Protein AF-A0A9D0YZQ0-F1 (afdb_monomer_lite)

pLDDT: mean 87.36, std 9.69, range [40.25, 97.81]

Organism: NCBI:txid2840693

Secondary structure (DSSP, 8-state):
-HHHHHHHHHHHHHHHTT--EEETTEEE----HHHHHHHHHHHHHHHHHHHHHHHHHHHHHHHHHHHHHHHHHHHHHHHTTPPPPPPPPSS----HHHHHHHHHHHHHHHHHHHHHHHHHHHHHHHHHTSS-HHHHTTTTS---

Foldseek 3Di:
DVVLLVVLLVLLCCLQVVVAACPPVDHRFDDDNVLSNLVSQLSVLVSLLVVLVVVLVVLLVVQQVVQVVLVVVQVVCVVVVHDRDDGGDSHRDDDPVVVVVSVVSNVVSVVSNVVSVVVSLVVLCVVLVHNPSCVSRCVPVPDD

Structure (mmCIF, N/CA/C/O backbone):
data_AF-A0A9D0YZQ0-F1
#
_entry.id   AF-A0A9D0YZQ0-F1
#
loop_
_atom_site.group_PDB
_atom_site.id
_atom_site.type_symbol
_atom_site.label_atom_id
_atom_site.label_alt_id
_atom_site.label_comp_id
_atom_site.label_asym_id
_atom_site.label_entity_id
_atom_site.label_seq_id
_atom_site.pdbx_PDB_ins_code
_atom_site.Cartn_x
_atom_site.Cartn_y
_atom_site.Cartn_z
_atom_site.occupancy
_atom_site.B_iso_or_equiv
_atom_site.auth_seq_id
_atom_site.auth_comp_id
_atom_site.auth_asym_id
_atom_site.auth_atom_id
_atom_site.pdbx_PDB_model_num
ATOM 1 N N . MET A 1 1 ? 3.959 -0.740 9.456 1.00 79.31 1 MET A N 1
ATOM 2 C CA . MET A 1 1 ? 2.906 -0.357 8.485 1.00 79.31 1 MET A CA 1
ATOM 3 C C . MET A 1 1 ? 3.076 1.063 7.953 1.00 79.31 1 MET A C 1
ATOM 5 O O . MET A 1 1 ? 3.182 1.190 6.747 1.00 79.31 1 MET A O 1
ATOM 9 N N . GLY A 1 2 ? 3.176 2.111 8.785 1.00 87.25 2 GLY A N 1
ATOM 10 C CA . GLY A 1 2 ? 3.390 3.487 8.286 1.00 87.25 2 GLY A CA 1
ATOM 11 C C . GLY A 1 2 ? 4.639 3.652 7.405 1.00 87.25 2 GLY A C 1
ATOM 12 O O . GLY A 1 2 ? 4.532 4.140 6.287 1.00 87.25 2 GLY A O 1
ATOM 13 N N . ALA A 1 3 ? 5.790 3.137 7.854 1.00 91.56 3 ALA A N 1
ATOM 14 C CA . ALA A 1 3 ? 7.029 3.145 7.069 1.00 91.56 3 ALA A CA 1
ATOM 15 C C . ALA A 1 3 ? 6.894 2.436 5.707 1.00 91.56 3 ALA A C 1
ATOM 17 O O . ALA A 1 3 ? 7.426 2.918 4.717 1.00 91.56 3 ALA A O 1
ATOM 18 N N . LEU A 1 4 ? 6.127 1.340 5.636 1.00 90.75 4 LEU A N 1
ATOM 19 C CA . LEU A 1 4 ? 5.867 0.618 4.386 1.00 90.75 4 LEU A CA 1
ATOM 20 C C . LEU A 1 4 ? 5.061 1.473 3.398 1.00 90.75 4 LEU A C 1
ATOM 22 O O . LEU A 1 4 ? 5.398 1.514 2.222 1.00 90.75 4 LEU A O 1
ATOM 26 N N . VAL A 1 5 ? 4.022 2.175 3.869 1.00 94.12 5 VAL A N 1
ATOM 27 C CA . VAL A 1 5 ? 3.227 3.073 3.010 1.00 94.12 5 VAL A CA 1
ATOM 28 C C . VAL A 1 5 ? 4.100 4.197 2.460 1.00 94.12 5 VAL A C 1
ATOM 30 O O . VAL A 1 5 ? 4.029 4.492 1.272 1.00 94.12 5 VAL A O 1
ATOM 33 N N . LEU A 1 6 ? 4.949 4.790 3.305 1.00 92.75 6 LEU A N 1
ATOM 34 C CA . LEU A 1 6 ? 5.863 5.856 2.894 1.00 92.75 6 LEU A CA 1
ATOM 35 C C . LEU A 1 6 ? 6.917 5.354 1.904 1.00 92.75 6 LEU A C 1
ATOM 37 O O . LEU A 1 6 ? 7.134 6.005 0.890 1.00 92.75 6 LEU A O 1
ATOM 41 N N . ALA A 1 7 ? 7.520 4.190 2.155 1.00 92.00 7 ALA A N 1
ATOM 42 C CA . ALA A 1 7 ? 8.525 3.606 1.271 1.00 92.00 7 ALA A CA 1
ATOM 43 C C . ALA A 1 7 ? 7.944 3.261 -0.108 1.00 92.00 7 ALA A C 1
ATOM 45 O O . ALA A 1 7 ? 8.506 3.647 -1.129 1.00 92.00 7 ALA A O 1
ATOM 46 N N . LEU A 1 8 ? 6.781 2.601 -0.149 1.00 92.25 8 LEU A N 1
ATOM 47 C CA . LEU A 1 8 ? 6.094 2.293 -1.405 1.00 92.25 8 LEU A CA 1
ATOM 48 C C . LEU A 1 8 ? 5.611 3.566 -2.118 1.00 92.25 8 LEU A C 1
ATOM 50 O O . LEU A 1 8 ? 5.611 3.624 -3.345 1.00 92.25 8 LEU A O 1
ATOM 54 N N . GLY A 1 9 ? 5.217 4.590 -1.354 1.00 92.00 9 GLY A N 1
ATOM 55 C CA . GLY A 1 9 ? 4.771 5.880 -1.877 1.00 92.00 9 GLY A CA 1
ATOM 56 C C . GLY A 1 9 ? 5.916 6.614 -2.548 1.00 92.00 9 GLY A C 1
ATOM 57 O O . GLY A 1 9 ? 5.801 7.002 -3.708 1.00 92.00 9 GLY A O 1
ATOM 58 N N . ALA A 1 10 ? 7.049 6.710 -1.854 1.00 91.44 10 ALA A N 1
ATOM 59 C CA . ALA A 1 10 ? 8.279 7.264 -2.395 1.00 91.44 10 ALA A CA 1
ATOM 60 C C . ALA A 1 10 ? 8.718 6.506 -3.655 1.00 91.44 10 ALA A C 1
ATOM 62 O O . ALA A 1 10 ? 8.956 7.137 -4.680 1.00 91.44 10 ALA A O 1
ATOM 63 N N . LEU A 1 11 ? 8.723 5.167 -3.618 1.00 90.00 11 LEU A N 1
ATOM 64 C CA . LEU A 1 11 ? 9.053 4.340 -4.779 1.00 90.00 11 LEU A CA 1
ATOM 65 C C . LEU A 1 11 ? 8.135 4.639 -5.974 1.00 90.00 11 LEU A C 1
ATOM 67 O O . LEU A 1 11 ? 8.618 4.807 -7.089 1.00 90.00 11 LEU A O 1
ATOM 71 N N . SER A 1 12 ? 6.823 4.755 -5.749 1.00 91.81 12 SER A N 1
ATOM 72 C CA . SER A 1 12 ? 5.870 5.053 -6.825 1.00 91.81 12 SER A CA 1
ATOM 73 C C . SER A 1 12 ? 6.138 6.406 -7.488 1.00 91.81 12 SER A C 1
ATOM 75 O O . SER A 1 12 ? 6.147 6.494 -8.713 1.00 91.81 12 SER A O 1
ATOM 77 N N . VAL A 1 13 ? 6.438 7.437 -6.690 1.00 91.69 13 VAL A N 1
ATOM 78 C CA . VAL A 1 13 ? 6.739 8.789 -7.181 1.00 91.69 13 VAL A CA 1
ATOM 79 C C . VAL A 1 13 ? 8.051 8.806 -7.956 1.00 91.69 13 VAL A C 1
ATOM 81 O O . VAL A 1 13 ? 8.112 9.390 -9.035 1.00 91.69 13 VAL A O 1
ATOM 84 N N . VAL A 1 14 ? 9.085 8.138 -7.442 1.00 90.06 14 VAL A N 1
ATOM 85 C CA . VAL A 1 14 ? 10.395 8.061 -8.099 1.00 90.06 14 VAL A CA 1
ATOM 86 C C . VAL A 1 14 ? 10.291 7.375 -9.462 1.00 90.06 14 VAL A C 1
ATOM 88 O O . VAL A 1 14 ? 10.798 7.901 -10.454 1.00 90.06 14 VAL A O 1
ATOM 91 N N . LEU A 1 15 ? 9.594 6.237 -9.527 1.00 88.62 15 LEU A N 1
ATOM 92 C CA . LEU A 1 15 ? 9.425 5.472 -10.762 1.00 88.62 15 LEU A CA 1
ATOM 93 C C . LEU A 1 15 ? 8.579 6.221 -11.800 1.00 88.62 15 LEU A C 1
ATOM 95 O O . LEU A 1 15 ? 8.929 6.251 -12.977 1.00 88.62 15 LEU A O 1
ATOM 99 N N . MET A 1 16 ? 7.491 6.869 -11.373 1.00 88.94 16 MET A N 1
ATOM 100 C CA . MET A 1 16 ? 6.646 7.673 -12.265 1.00 88.94 16 MET A CA 1
ATOM 101 C C . MET A 1 16 ? 7.347 8.944 -12.757 1.00 88.94 16 MET A C 1
ATOM 103 O O . MET A 1 16 ? 7.149 9.349 -13.902 1.00 88.94 16 MET A O 1
ATOM 107 N N . GLY A 1 17 ? 8.168 9.560 -11.903 1.00 84.88 17 GLY A N 1
ATOM 108 C CA . GLY A 1 17 ? 8.924 10.776 -12.201 1.00 84.88 17 GLY A CA 1
ATOM 109 C C . GLY A 1 17 ? 10.166 10.559 -13.065 1.00 84.88 17 GLY A C 1
ATOM 110 O O . GLY A 1 17 ? 10.871 11.527 -13.333 1.00 84.88 17 GLY A O 1
ATOM 111 N N . ASN A 1 18 ? 10.447 9.320 -13.488 1.00 83.62 18 ASN A N 1
ATOM 112 C CA . ASN A 1 18 ? 11.666 8.948 -14.213 1.00 83.62 18 ASN A CA 1
ATOM 113 C C . ASN A 1 18 ? 12.957 9.379 -13.490 1.00 83.62 18 ASN A C 1
ATOM 115 O O . ASN A 1 18 ? 13.966 9.690 -14.118 1.00 83.62 18 ASN A O 1
ATOM 119 N N . LEU A 1 19 ? 12.927 9.414 -12.155 1.00 76.88 19 LEU A N 1
ATOM 120 C CA . LEU A 1 19 ? 14.065 9.795 -11.317 1.00 76.88 19 LEU A CA 1
ATOM 121 C C . LEU A 1 19 ? 14.957 8.570 -11.044 1.00 76.88 19 LEU A C 1
ATOM 123 O O . LEU A 1 19 ? 15.356 8.317 -9.910 1.00 76.88 19 LEU A O 1
ATOM 127 N N . THR A 1 20 ? 15.209 7.764 -12.079 1.00 68.88 20 THR A N 1
ATOM 128 C CA . THR A 1 20 ? 16.039 6.555 -12.001 1.00 68.88 20 THR A CA 1
ATOM 129 C C . THR A 1 20 ? 17.517 6.944 -11.990 1.00 68.88 20 THR A C 1
ATOM 131 O O . THR A 1 20 ? 17.973 7.630 -12.905 1.00 68.88 20 THR A O 1
ATOM 134 N N . GLY A 1 21 ? 18.259 6.524 -10.964 1.00 66.38 21 GLY A N 1
ATOM 135 C CA . GLY A 1 21 ? 19.656 6.896 -10.732 1.00 66.38 21 GLY A CA 1
ATOM 136 C C . GLY A 1 21 ? 20.042 6.842 -9.249 1.00 66.38 21 GLY A C 1
ATOM 137 O O . GLY A 1 21 ? 19.279 6.358 -8.406 1.00 66.38 21 GLY A O 1
ATOM 138 N N . GLU A 1 22 ? 21.227 7.363 -8.920 1.00 59.66 22 GLU A N 1
ATOM 139 C CA . GLU A 1 22 ? 21.654 7.558 -7.531 1.00 59.66 22 GLU A CA 1
ATOM 140 C C . GLU A 1 22 ? 20.956 8.773 -6.919 1.00 59.66 22 GLU A C 1
ATOM 142 O O . GLU A 1 22 ? 21.431 9.908 -6.941 1.00 59.66 22 GLU A O 1
ATOM 147 N N . ILE A 1 23 ? 19.790 8.528 -6.340 1.00 59.94 23 ILE A N 1
ATOM 148 C CA . ILE A 1 23 ? 19.217 9.422 -5.343 1.00 59.94 23 ILE A CA 1
ATOM 149 C C . ILE A 1 23 ? 20.059 9.172 -4.092 1.00 59.94 23 ILE A C 1
ATOM 151 O O . ILE A 1 23 ? 20.103 8.041 -3.634 1.00 59.94 23 ILE A O 1
ATOM 155 N N . GLY A 1 24 ? 20.765 10.167 -3.551 1.00 57.62 24 GLY A N 1
ATOM 156 C CA . GLY A 1 24 ? 21.867 9.944 -2.591 1.00 57.62 24 GLY A CA 1
ATOM 157 C C . GLY A 1 24 ? 21.609 9.032 -1.370 1.00 57.62 24 GLY A C 1
ATOM 158 O O . GLY A 1 24 ? 22.564 8.599 -0.739 1.00 57.62 24 GLY A O 1
ATOM 159 N N . TRP A 1 25 ? 20.355 8.713 -1.025 1.00 59.59 25 TRP A N 1
ATOM 160 C CA . TRP A 1 25 ? 19.981 7.764 0.038 1.00 59.59 25 TRP A CA 1
ATOM 161 C C . TRP A 1 25 ? 19.392 6.425 -0.460 1.00 59.59 25 TRP A C 1
ATOM 163 O O . TRP A 1 25 ? 19.203 5.514 0.345 1.00 59.59 25 TRP A O 1
ATOM 173 N N . ALA A 1 26 ? 19.083 6.285 -1.752 1.00 61.12 26 ALA A N 1
ATOM 174 C CA . ALA A 1 26 ? 18.578 5.064 -2.375 1.00 61.12 26 ALA A CA 1
ATOM 175 C C . ALA A 1 26 ? 18.963 5.006 -3.862 1.00 61.12 26 ALA A C 1
ATOM 177 O O . ALA A 1 26 ? 18.479 5.799 -4.669 1.00 61.12 26 ALA A O 1
ATOM 178 N N . ALA A 1 27 ? 19.780 4.023 -4.239 1.00 66.94 27 ALA A N 1
ATOM 179 C CA . ALA A 1 27 ? 20.037 3.712 -5.639 1.00 66.94 27 ALA A CA 1
ATOM 180 C C . ALA A 1 27 ? 18.785 3.056 -6.239 1.00 66.94 27 ALA A C 1
ATOM 182 O O . ALA A 1 27 ? 18.479 1.900 -5.939 1.00 66.94 27 ALA A O 1
ATOM 183 N N . VAL A 1 28 ? 18.033 3.798 -7.056 1.00 72.00 28 VAL A N 1
ATOM 184 C CA . VAL A 1 28 ? 16.959 3.204 -7.858 1.00 72.00 28 VAL A CA 1
ATOM 185 C C . VAL A 1 28 ? 17.571 2.800 -9.188 1.00 72.00 28 VAL A C 1
ATOM 187 O O . VAL A 1 28 ? 17.984 3.679 -9.950 1.00 72.00 28 VAL A O 1
ATOM 190 N N . PRO A 1 29 ? 17.674 1.490 -9.462 1.00 73.94 29 PRO A N 1
ATOM 191 C CA . PRO A 1 29 ? 18.414 1.027 -10.613 1.00 73.94 29 PRO A CA 1
ATOM 192 C C . PRO A 1 29 ? 17.750 1.492 -11.910 1.00 73.94 29 PRO A C 1
ATOM 194 O O . PRO A 1 29 ? 16.522 1.584 -12.014 1.00 73.94 29 PRO A O 1
ATOM 197 N N . GLY A 1 30 ? 18.589 1.803 -12.897 1.00 78.06 30 GLY A N 1
ATOM 198 C CA . GLY A 1 30 ? 18.145 2.237 -14.213 1.00 78.06 30 GLY A CA 1
ATOM 199 C C . GLY A 1 30 ? 17.255 1.182 -14.864 1.00 78.06 30 GLY A C 1
ATOM 200 O O . GLY A 1 30 ? 17.586 -0.005 -14.892 1.00 78.06 30 GLY A O 1
ATOM 201 N N . MET A 1 31 ? 16.113 1.618 -15.386 1.00 83.19 31 MET A N 1
ATOM 202 C CA . MET A 1 31 ? 15.232 0.787 -16.197 1.00 83.19 31 MET A CA 1
ATOM 203 C C . MET A 1 31 ? 14.556 1.655 -17.269 1.00 83.19 31 MET A C 1
ATOM 205 O O . MET A 1 31 ? 14.419 2.865 -17.075 1.00 83.19 31 MET A O 1
ATOM 209 N N . PRO A 1 32 ? 14.102 1.075 -18.391 1.00 87.56 32 PRO A N 1
ATOM 210 C CA . PRO A 1 32 ? 13.376 1.815 -19.417 1.00 87.56 32 PRO A CA 1
ATOM 211 C C . PRO A 1 32 ? 12.118 2.480 -18.845 1.00 87.56 32 PRO A C 1
ATOM 213 O O . PRO A 1 32 ? 11.338 1.836 -18.140 1.00 87.56 32 PRO A O 1
ATOM 216 N N . TYR A 1 33 ? 11.868 3.740 -19.209 1.00 88.19 33 TYR A N 1
ATOM 217 C CA . TYR A 1 33 ? 10.722 4.514 -18.714 1.00 88.19 33 TYR A CA 1
ATOM 218 C C . TYR A 1 33 ? 9.351 3.807 -18.795 1.00 88.19 33 TYR A C 1
ATOM 220 O O . TYR A 1 33 ? 8.629 3.836 -17.799 1.00 88.19 33 TYR A O 1
ATOM 228 N N . PRO A 1 34 ? 8.953 3.127 -19.895 1.00 89.00 34 PRO A N 1
ATOM 229 C CA . PRO A 1 34 ? 7.652 2.447 -19.928 1.00 89.00 34 PRO A CA 1
ATOM 230 C C . PRO A 1 34 ? 7.539 1.324 -18.884 1.00 89.00 34 PRO A C 1
ATOM 232 O O . PRO A 1 34 ? 6.467 1.106 -18.320 1.00 89.00 34 PRO A O 1
ATOM 235 N N . CYS A 1 35 ? 8.650 0.650 -18.579 1.00 90.25 35 CYS A N 1
AT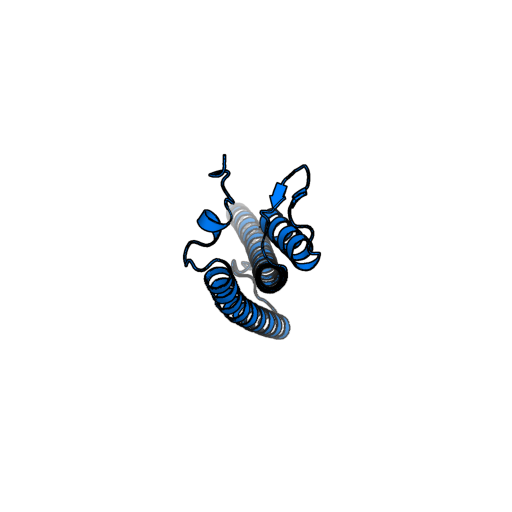OM 236 C CA . CYS A 1 35 ? 8.717 -0.364 -17.531 1.00 90.25 35 CYS A CA 1
ATOM 237 C C . CYS A 1 35 ? 8.632 0.280 -16.140 1.00 90.25 35 CYS A C 1
ATOM 239 O O . CYS A 1 35 ? 7.844 -0.164 -15.301 1.00 90.25 35 CYS A O 1
ATOM 241 N N . ALA A 1 36 ? 9.377 1.374 -15.930 1.00 89.88 36 ALA A N 1
ATOM 242 C CA . ALA A 1 36 ? 9.335 2.159 -14.698 1.00 89.88 36 ALA A CA 1
ATOM 243 C C . ALA A 1 36 ? 7.924 2.677 -14.407 1.00 89.88 36 ALA A C 1
ATOM 245 O O . ALA A 1 36 ? 7.443 2.553 -13.285 1.00 89.88 36 ALA A O 1
ATOM 246 N N . LEU A 1 37 ? 7.221 3.185 -15.419 1.00 92.25 37 LEU A N 1
ATOM 247 C CA . LEU A 1 37 ? 5.868 3.708 -15.272 1.00 92.25 37 LEU A CA 1
ATOM 248 C C . LEU A 1 37 ? 4.884 2.619 -14.822 1.00 92.25 37 LEU A C 1
ATOM 250 O O . LEU A 1 37 ? 4.138 2.829 -13.865 1.00 92.25 37 LEU A O 1
ATOM 254 N N . LEU A 1 38 ? 4.901 1.443 -15.460 1.00 93.88 38 LEU A N 1
ATOM 255 C CA . LEU A 1 38 ? 4.029 0.321 -15.087 1.00 93.88 38 LEU A CA 1
ATOM 256 C C . LEU A 1 38 ? 4.316 -0.174 -13.664 1.00 93.88 38 LEU A C 1
ATOM 258 O O . LEU A 1 38 ? 3.385 -0.395 -12.884 1.00 93.88 38 LEU A O 1
ATOM 262 N N . MET A 1 39 ? 5.596 -0.286 -13.302 1.00 91.31 39 MET A N 1
ATOM 263 C CA . MET A 1 39 ? 6.015 -0.629 -11.941 1.00 91.31 39 MET A CA 1
ATOM 264 C C . MET A 1 39 ? 5.650 0.458 -10.925 1.00 91.31 39 MET A C 1
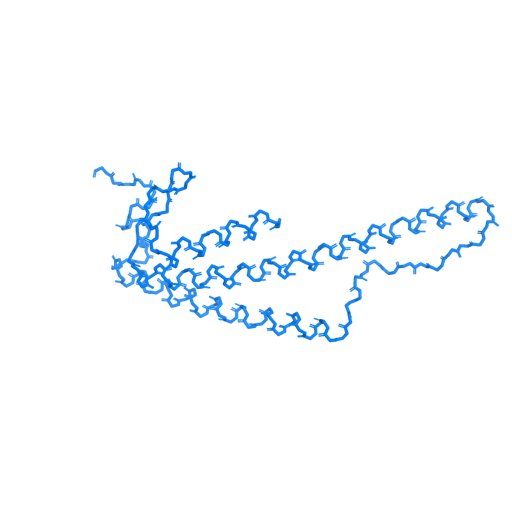ATOM 266 O O . MET A 1 39 ? 5.240 0.140 -9.811 1.00 91.31 39 MET A O 1
ATOM 270 N N . GLY A 1 40 ? 5.714 1.732 -11.310 1.00 92.81 40 GLY A N 1
ATOM 271 C CA . GLY A 1 40 ? 5.299 2.869 -10.492 1.00 92.81 40 GLY A CA 1
ATOM 272 C C . GLY A 1 40 ? 3.798 2.865 -10.211 1.00 92.81 40 GLY A C 1
ATOM 273 O O . GLY A 1 40 ? 3.387 3.054 -9.067 1.00 92.81 40 GLY A O 1
ATOM 274 N N . VAL A 1 41 ? 2.968 2.563 -11.216 1.00 94.94 41 VAL A N 1
ATOM 275 C CA . VAL A 1 41 ? 1.511 2.405 -11.043 1.00 94.94 41 VAL A CA 1
ATOM 276 C C . VAL A 1 41 ? 1.194 1.203 -10.152 1.00 94.94 41 VAL A C 1
ATOM 278 O O . VAL A 1 41 ? 0.351 1.307 -9.258 1.00 94.94 41 VAL A O 1
ATOM 281 N N . ALA A 1 42 ? 1.894 0.080 -10.334 1.00 95.62 42 ALA A N 1
ATOM 282 C CA . ALA A 1 42 ? 1.755 -1.078 -9.455 1.00 95.62 42 ALA A CA 1
ATOM 283 C C . ALA A 1 42 ? 2.141 -0.728 -8.004 1.00 95.62 42 ALA A C 1
ATOM 285 O O . ALA A 1 42 ? 1.383 -1.017 -7.076 1.00 95.62 42 ALA A O 1
ATOM 286 N N . ALA A 1 43 ? 3.263 -0.032 -7.798 1.00 93.81 43 ALA A N 1
ATOM 287 C CA . ALA A 1 43 ? 3.686 0.444 -6.484 1.00 93.81 43 ALA A CA 1
ATOM 288 C C . ALA A 1 43 ? 2.644 1.390 -5.867 1.00 93.81 43 ALA A C 1
ATOM 290 O O . ALA A 1 43 ? 2.272 1.203 -4.710 1.00 93.81 43 ALA A O 1
ATOM 291 N N . ALA A 1 44 ? 2.088 2.332 -6.636 1.00 95.25 44 ALA A N 1
ATOM 292 C CA . ALA A 1 44 ? 1.019 3.217 -6.179 1.00 95.25 44 ALA A CA 1
ATOM 293 C C . ALA A 1 44 ? -0.222 2.427 -5.730 1.00 95.25 44 ALA A C 1
ATOM 295 O O . ALA A 1 44 ? -0.748 2.663 -4.642 1.00 95.25 44 ALA A O 1
ATOM 296 N N . ALA A 1 45 ? -0.664 1.427 -6.494 1.00 96.06 45 ALA A N 1
ATOM 297 C CA . ALA A 1 45 ? -1.772 0.564 -6.088 1.00 96.06 45 ALA A CA 1
ATOM 298 C C . ALA A 1 45 ? -1.460 -0.209 -4.790 1.00 96.06 45 ALA A C 1
ATOM 300 O O . ALA A 1 45 ? -2.311 -0.313 -3.897 1.00 96.06 45 ALA A O 1
ATOM 301 N N . LEU A 1 46 ? -0.219 -0.678 -4.632 1.00 94.31 46 LEU A N 1
ATOM 302 C CA . LEU A 1 46 ? 0.247 -1.342 -3.417 1.00 94.31 46 LEU A CA 1
ATOM 303 C C . LEU A 1 46 ? 0.279 -0.390 -2.207 1.00 94.31 46 LEU A C 1
ATOM 305 O O . LEU A 1 46 ? -0.063 -0.811 -1.100 1.00 94.31 46 LEU A O 1
ATOM 309 N N . THR A 1 47 ? 0.594 0.899 -2.397 1.00 96.12 47 THR A N 1
ATOM 310 C CA . THR A 1 47 ? 0.504 1.909 -1.321 1.00 96.12 47 THR A CA 1
ATOM 311 C C . THR A 1 47 ? -0.916 2.056 -0.802 1.00 96.12 47 THR A C 1
ATOM 313 O O . THR A 1 47 ? -1.122 2.112 0.409 1.00 96.12 47 THR A O 1
ATOM 316 N N . VAL A 1 48 ? -1.905 2.065 -1.701 1.00 96.19 48 VAL A N 1
ATOM 317 C CA . VAL A 1 48 ? -3.321 2.184 -1.344 1.00 96.19 48 VAL A CA 1
ATOM 318 C C . VAL A 1 48 ? -3.755 0.963 -0.538 1.00 96.19 48 VAL A C 1
ATOM 320 O O . VAL A 1 48 ? -4.384 1.111 0.512 1.00 96.19 48 VAL A O 1
ATOM 323 N N . LEU A 1 49 ? -3.367 -0.241 -0.970 1.00 95.12 49 LEU A N 1
ATOM 324 C CA . LEU A 1 49 ? -3.623 -1.479 -0.228 1.00 95.12 49 LEU A CA 1
ATOM 325 C C . LEU A 1 49 ? -2.976 -1.455 1.163 1.00 95.12 49 LEU A C 1
ATOM 327 O O . LEU A 1 49 ? -3.644 -1.751 2.159 1.00 95.12 49 LEU A O 1
ATOM 331 N N . ALA A 1 50 ? -1.708 -1.049 1.250 1.00 95.31 50 ALA A N 1
ATOM 332 C CA . ALA A 1 50 ? -0.979 -0.946 2.509 1.00 95.31 50 ALA A CA 1
ATOM 333 C C . ALA A 1 50 ? -1.595 0.107 3.449 1.00 95.31 50 ALA A C 1
ATOM 335 O O . ALA A 1 50 ? -1.726 -0.143 4.649 1.00 95.31 50 ALA A O 1
ATOM 336 N N . ALA A 1 51 ? -2.040 1.250 2.921 1.00 94.25 51 ALA A N 1
ATOM 337 C CA . ALA A 1 51 ? -2.713 2.298 3.684 1.00 94.25 51 ALA A CA 1
ATOM 338 C C . ALA A 1 51 ? -4.064 1.820 4.234 1.00 94.25 51 ALA A C 1
ATOM 340 O O . ALA A 1 51 ? -4.356 2.004 5.418 1.00 94.25 51 ALA A O 1
ATOM 341 N N . VAL A 1 52 ? -4.870 1.140 3.412 1.00 94.50 52 VAL A N 1
ATOM 342 C CA . VAL A 1 52 ? -6.137 0.537 3.852 1.00 94.50 52 VAL A CA 1
ATOM 343 C C . VAL A 1 52 ? -5.896 -0.505 4.948 1.00 94.50 52 VAL A C 1
ATOM 345 O O . VAL A 1 52 ? -6.586 -0.487 5.974 1.00 94.50 52 VAL A O 1
ATOM 348 N N . GLY A 1 53 ? -4.891 -1.368 4.775 1.00 92.31 53 GLY A N 1
ATOM 349 C CA . GLY A 1 53 ? -4.469 -2.336 5.787 1.00 92.31 53 GLY A CA 1
ATOM 350 C C . GLY A 1 53 ? -4.037 -1.667 7.094 1.00 92.31 53 GLY A C 1
ATOM 351 O O . GLY A 1 53 ? -4.499 -2.059 8.166 1.00 92.31 53 GLY A O 1
ATOM 352 N N . ALA A 1 54 ? -3.233 -0.603 7.017 1.00 93.00 54 ALA A N 1
ATOM 353 C CA . ALA A 1 54 ? -2.776 0.162 8.176 1.00 93.00 54 ALA A CA 1
ATOM 354 C C . ALA A 1 54 ? -3.941 0.793 8.952 1.00 93.00 54 ALA A C 1
ATOM 356 O O . ALA A 1 54 ? -3.987 0.699 10.179 1.00 93.00 54 ALA A O 1
ATOM 357 N N . VAL A 1 55 ? -4.918 1.379 8.252 1.00 91.25 55 VAL A N 1
ATOM 358 C CA . VAL A 1 55 ? -6.122 1.948 8.875 1.00 91.25 55 VAL A CA 1
ATOM 359 C C . VAL A 1 55 ? -6.942 0.863 9.572 1.00 91.25 55 VAL A C 1
ATOM 361 O O . VAL A 1 55 ? -7.384 1.063 10.705 1.00 91.25 55 VAL A O 1
ATOM 364 N N . CYS A 1 56 ? -7.145 -0.289 8.927 1.00 90.44 56 CYS A N 1
ATOM 365 C CA . CYS A 1 56 ? -7.889 -1.399 9.523 1.00 90.44 56 CYS A CA 1
ATOM 366 C C . CYS A 1 56 ? -7.180 -1.944 10.768 1.00 90.44 56 CYS A C 1
ATOM 368 O O . CYS A 1 56 ? -7.822 -2.135 11.803 1.00 90.44 56 CYS A O 1
ATOM 370 N N . TYR A 1 57 ? -5.860 -2.115 10.690 1.00 90.62 57 TYR A N 1
ATOM 371 C CA . TYR A 1 57 ? -5.032 -2.568 11.802 1.00 90.62 57 TYR A CA 1
ATOM 372 C C . TYR A 1 57 ? -5.067 -1.589 12.980 1.00 90.62 57 TYR A C 1
ATOM 374 O O . TYR A 1 57 ? -5.306 -1.990 14.116 1.00 90.62 57 TYR A O 1
ATOM 382 N N . PHE A 1 58 ? -4.923 -0.289 12.720 1.00 91.44 58 PHE A N 1
ATOM 383 C CA . PHE A 1 58 ? -4.994 0.727 13.768 1.00 91.44 58 PHE A CA 1
ATOM 384 C C . PHE A 1 58 ? -6.349 0.720 14.487 1.00 91.44 58 PHE A C 1
ATOM 386 O O . PHE A 1 58 ? -6.411 0.774 15.715 1.00 91.44 58 PHE A O 1
ATOM 393 N N . GLN A 1 59 ? -7.449 0.611 13.737 1.00 90.25 59 GLN A N 1
ATOM 394 C CA . GLN A 1 59 ? -8.785 0.536 14.331 1.00 90.25 59 GLN A CA 1
ATOM 395 C C . GLN A 1 59 ? -8.985 -0.738 15.152 1.00 90.25 59 GLN A C 1
ATOM 397 O O . GLN A 1 59 ? -9.629 -0.683 16.199 1.00 90.25 59 GLN A O 1
ATOM 402 N N . PHE A 1 60 ? -8.412 -1.857 14.709 1.00 90.62 60 PHE A N 1
ATOM 403 C CA . PHE A 1 60 ? -8.401 -3.105 15.462 1.00 90.62 60 PHE A CA 1
ATOM 404 C C . PHE A 1 60 ? -7.653 -2.953 16.793 1.00 90.62 60 PHE A C 1
ATOM 406 O O . PHE A 1 60 ? -8.241 -3.207 17.840 1.00 90.62 60 PHE A O 1
ATOM 413 N N . ILE A 1 61 ? -6.418 -2.440 16.780 1.00 91.44 61 ILE A N 1
ATOM 414 C CA . ILE A 1 61 ? -5.624 -2.215 18.001 1.00 91.44 61 ILE A CA 1
ATOM 415 C C . ILE A 1 61 ? -6.336 -1.262 18.961 1.00 91.44 61 ILE A C 1
ATOM 417 O O . ILE A 1 61 ? -6.449 -1.540 20.153 1.00 91.44 61 ILE A O 1
ATOM 421 N N . ARG A 1 62 ? -6.886 -0.157 18.451 1.00 90.19 62 ARG A N 1
ATOM 422 C CA . ARG A 1 62 ? -7.628 0.804 19.274 1.00 90.19 62 ARG A CA 1
ATOM 423 C C . ARG A 1 62 ? -8.843 0.163 19.945 1.00 90.19 62 ARG A C 1
ATOM 425 O O . ARG A 1 62 ? -9.135 0.464 21.102 1.00 90.19 62 ARG A O 1
ATOM 432 N N . GLN A 1 63 ? -9.557 -0.702 19.228 1.00 90.62 63 GLN A N 1
ATOM 433 C CA . GLN A 1 63 ? -10.705 -1.413 19.776 1.00 90.62 63 GLN A CA 1
ATOM 434 C C . GLN A 1 63 ? -10.280 -2.456 20.815 1.00 90.62 63 GLN A C 1
ATOM 436 O O . GLN A 1 63 ? -10.903 -2.540 21.872 1.00 90.62 63 GLN A O 1
ATOM 441 N N . LEU A 1 64 ? -9.185 -3.169 20.553 1.00 90.69 64 LEU A N 1
ATOM 442 C CA . LEU A 1 64 ? -8.618 -4.162 21.457 1.00 90.69 64 LEU A CA 1
ATOM 443 C C . LEU A 1 64 ? -8.174 -3.534 22.785 1.00 90.69 64 LEU A C 1
ATOM 445 O O . LEU A 1 64 ? -8.531 -4.028 23.854 1.00 90.69 64 LEU A O 1
ATOM 449 N N . MET A 1 65 ? -7.483 -2.392 22.729 1.00 91.00 65 MET A N 1
ATOM 450 C CA . MET A 1 65 ? -7.083 -1.636 23.921 1.00 91.00 65 MET A CA 1
ATOM 451 C C . MET A 1 65 ? -8.297 -1.186 24.742 1.00 91.00 65 MET A C 1
ATOM 453 O O . MET A 1 65 ? -8.285 -1.263 25.969 1.00 91.00 65 MET A O 1
ATOM 457 N N . ARG A 1 66 ? -9.383 -0.763 24.078 1.00 88.88 66 ARG A N 1
ATOM 458 C CA . ARG A 1 66 ? -10.634 -0.384 24.754 1.00 88.88 66 ARG A CA 1
ATOM 459 C C . ARG A 1 66 ? -11.323 -1.573 25.415 1.00 88.88 66 ARG A C 1
ATOM 461 O O . ARG A 1 66 ? -11.765 -1.436 26.553 1.00 88.88 66 ARG A O 1
ATOM 468 N N . SER A 1 67 ? -11.420 -2.719 24.738 1.00 90.12 67 SER A N 1
ATOM 469 C CA . SER A 1 67 ? -11.999 -3.926 25.339 1.00 90.12 67 SER A CA 1
ATOM 470 C C . SER A 1 67 ? -11.156 -4.430 26.509 1.00 90.12 67 SER A C 1
ATOM 472 O O . SER A 1 67 ? -11.713 -4.785 27.542 1.00 90.12 67 SER A O 1
ATOM 474 N N . TYR A 1 68 ? -9.827 -4.380 26.383 1.00 88.81 68 TYR A N 1
ATOM 475 C CA . TYR A 1 68 ? -8.896 -4.787 27.433 1.00 88.81 68 TYR A CA 1
ATOM 476 C C . TYR A 1 68 ? -8.980 -3.879 28.666 1.00 88.81 68 TYR A C 1
ATOM 478 O O . TYR A 1 68 ? -9.117 -4.362 29.787 1.00 88.81 68 TYR A O 1
ATOM 486 N N . GLY A 1 69 ? -8.994 -2.557 28.472 1.00 89.00 69 GLY A N 1
ATOM 487 C CA . GLY A 1 69 ? -9.182 -1.610 29.573 1.00 89.00 69 GLY A CA 1
ATOM 488 C C . GLY A 1 69 ? -10.535 -1.780 30.272 1.00 89.00 69 GLY A C 1
ATOM 489 O O . GLY A 1 69 ? -10.613 -1.720 31.497 1.00 89.00 69 GLY A O 1
ATOM 490 N N . ARG A 1 70 ? -11.609 -2.054 29.514 1.00 88.12 70 ARG A N 1
ATOM 491 C CA . ARG A 1 70 ? -12.945 -2.312 30.081 1.00 88.12 70 ARG A CA 1
ATOM 492 C C . ARG A 1 70 ? -12.993 -3.617 30.873 1.00 88.12 70 ARG A C 1
ATOM 494 O O . ARG A 1 70 ? -13.640 -3.661 31.912 1.00 88.12 70 ARG A O 1
ATOM 501 N N . PHE A 1 71 ? -12.302 -4.649 30.394 1.00 87.94 71 PHE A N 1
ATOM 502 C CA . PHE A 1 71 ? -12.157 -5.914 31.102 1.00 87.94 71 PHE A CA 1
ATOM 503 C C . PHE A 1 71 ? -11.494 -5.702 32.468 1.00 87.94 71 PHE A C 1
ATOM 505 O O . PHE A 1 71 ? -12.075 -6.092 33.474 1.00 87.94 71 PHE A O 1
ATOM 512 N N . HIS A 1 72 ? -10.370 -4.978 32.520 1.00 90.25 72 HIS A N 1
ATOM 513 C CA . HIS A 1 72 ? -9.694 -4.628 33.780 1.00 90.25 72 HIS A CA 1
ATOM 514 C C . HIS A 1 72 ? -10.554 -3.787 34.730 1.00 90.25 72 HIS A C 1
ATOM 516 O O . HIS A 1 72 ? -10.587 -4.029 35.932 1.00 90.25 72 HIS A O 1
ATOM 522 N N . ALA A 1 73 ? -11.296 -2.809 34.209 1.00 88.81 73 ALA A N 1
ATOM 523 C CA . ALA A 1 73 ? -12.203 -2.021 35.041 1.00 88.81 73 ALA A CA 1
ATOM 524 C C . ALA A 1 73 ? -13.325 -2.885 35.645 1.00 88.81 73 ALA A C 1
ATOM 526 O O . ALA A 1 73 ? -13.692 -2.706 36.805 1.00 88.81 73 ALA A O 1
ATOM 527 N N . ASN A 1 74 ? -13.849 -3.841 34.876 1.00 90.19 74 ASN A N 1
ATOM 528 C CA . ASN A 1 74 ? -14.907 -4.739 35.328 1.00 90.19 74 ASN A CA 1
ATOM 529 C C . ASN A 1 74 ? -14.414 -5.788 36.328 1.00 90.19 74 ASN A C 1
ATOM 531 O O . ASN A 1 74 ? -15.156 -6.112 37.255 1.00 90.19 74 ASN A O 1
ATOM 535 N N . THR A 1 75 ? -13.191 -6.306 36.181 1.00 89.50 75 THR A N 1
ATOM 536 C CA . THR A 1 75 ? -12.607 -7.234 37.163 1.00 89.50 75 THR A CA 1
ATOM 537 C C . THR A 1 75 ? -12.392 -6.539 38.508 1.00 89.50 75 THR A C 1
ATOM 539 O O . THR A 1 75 ? -12.794 -7.079 39.537 1.00 89.50 75 THR A O 1
ATOM 542 N N . LEU A 1 76 ? -11.872 -5.306 38.506 1.00 90.06 76 LEU A N 1
ATOM 543 C CA . LEU A 1 76 ? -11.724 -4.488 39.717 1.00 90.06 76 LEU A CA 1
ATOM 544 C C . LEU A 1 76 ? -13.074 -4.103 40.338 1.00 90.06 76 LEU A C 1
ATOM 546 O O . LEU A 1 76 ? -13.227 -4.167 41.555 1.00 90.06 76 LEU A O 1
ATOM 550 N N . ALA A 1 77 ? -14.066 -3.728 39.523 1.00 87.94 77 ALA A N 1
ATOM 551 C CA . ALA A 1 77 ? -15.412 -3.420 40.007 1.00 87.94 77 ALA A CA 1
ATOM 552 C C . ALA A 1 77 ? -16.064 -4.640 40.671 1.00 87.94 77 ALA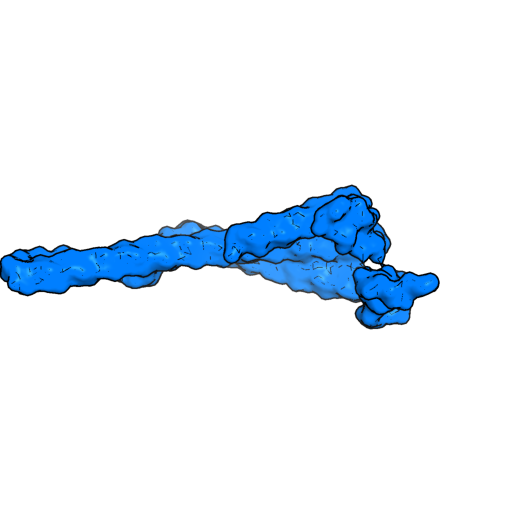 A C 1
ATOM 554 O O . ALA A 1 77 ? -16.613 -4.510 41.761 1.00 87.94 77 ALA A O 1
ATOM 555 N N . SER A 1 78 ? -15.928 -5.819 40.058 1.00 87.19 78 SER A N 1
ATOM 556 C CA . SER A 1 78 ? -16.460 -7.076 40.597 1.00 87.19 78 SER A CA 1
ATOM 557 C C . SER A 1 78 ? -15.798 -7.442 41.927 1.00 87.19 78 SER A C 1
ATOM 559 O O . SER A 1 78 ? -16.492 -7.802 42.872 1.00 87.19 78 SER A O 1
ATOM 561 N N . ALA A 1 79 ? -14.474 -7.275 42.039 1.00 88.88 79 ALA A N 1
ATOM 562 C CA . ALA A 1 79 ? -13.750 -7.478 43.295 1.00 88.88 79 ALA A CA 1
ATOM 563 C C . ALA A 1 79 ? -14.158 -6.471 44.389 1.00 88.88 79 ALA A C 1
ATOM 565 O O . ALA A 1 79 ? -14.191 -6.814 45.565 1.00 88.88 79 ALA A O 1
ATOM 566 N N . ALA A 1 80 ? -14.507 -5.241 44.005 1.00 89.69 80 ALA A N 1
ATOM 567 C CA . ALA A 1 80 ? -14.979 -4.195 44.911 1.00 89.69 80 ALA A CA 1
ATOM 568 C C . ALA A 1 80 ? -16.495 -4.253 45.206 1.00 89.69 80 ALA A C 1
ATOM 570 O O . ALA A 1 80 ? -17.025 -3.318 45.807 1.00 89.69 80 ALA A O 1
ATOM 571 N N . GLY A 1 81 ? -17.211 -5.289 44.745 1.00 87.00 81 GLY A N 1
ATOM 572 C CA . GLY A 1 81 ? -18.663 -5.430 44.927 1.00 87.00 81 GLY A CA 1
ATOM 573 C C . GLY A 1 81 ? -19.513 -4.406 44.158 1.00 87.00 81 GLY A C 1
ATOM 574 O O . GLY A 1 81 ? -20.687 -4.217 44.469 1.00 87.00 81 GLY A O 1
ATOM 575 N N . LYS A 1 82 ? -18.938 -3.716 43.166 1.00 86.94 82 LYS A N 1
ATOM 576 C CA . LYS A 1 82 ? -19.622 -2.730 42.315 1.00 86.94 82 LYS A CA 1
ATOM 577 C C . LYS A 1 82 ? -20.170 -3.396 41.052 1.00 86.94 82 LYS A C 1
ATOM 579 O O . LYS A 1 82 ? -19.578 -4.334 40.524 1.00 86.94 82 LYS A O 1
ATOM 584 N N . ALA A 1 83 ? -21.276 -2.872 40.526 1.00 85.19 83 ALA A N 1
ATOM 585 C CA . ALA A 1 83 ? -21.877 -3.394 39.300 1.00 85.19 83 ALA A CA 1
ATOM 586 C C . ALA A 1 83 ? -20.927 -3.234 38.086 1.00 85.19 83 ALA A C 1
ATOM 588 O O . ALA A 1 83 ? -20.400 -2.137 37.866 1.00 85.19 83 ALA A O 1
ATOM 589 N N . PRO A 1 84 ? -20.706 -4.292 37.282 1.00 82.31 84 PRO A N 1
ATOM 590 C CA . PRO A 1 84 ? -19.828 -4.235 36.118 1.00 82.31 84 PRO A CA 1
ATOM 591 C C . PRO A 1 84 ? -20.467 -3.465 34.953 1.00 82.31 84 PRO A C 1
ATOM 593 O O . PRO A 1 84 ? -21.680 -3.486 34.742 1.00 82.31 84 PRO A O 1
ATOM 596 N N . LEU A 1 85 ? -19.632 -2.804 34.150 1.00 82.38 85 LEU A N 1
ATOM 597 C CA . LEU A 1 85 ? -20.048 -2.103 32.933 1.00 82.38 85 LEU A CA 1
ATOM 598 C C . LEU A 1 85 ? -20.244 -3.097 31.773 1.00 82.38 85 LEU A C 1
ATOM 600 O O . LEU A 1 85 ? -19.580 -4.136 31.734 1.00 82.38 85 LEU A O 1
ATOM 604 N N . PRO A 1 86 ? -21.074 -2.778 30.762 1.00 84.25 86 PRO A N 1
ATOM 605 C CA . PRO A 1 86 ? -21.261 -3.660 29.615 1.00 84.25 86 PRO A CA 1
ATOM 606 C C . PRO A 1 86 ? -19.935 -3.885 28.859 1.00 84.25 86 PRO A C 1
ATOM 608 O O . PRO A 1 86 ? -19.194 -2.918 28.612 1.00 84.25 86 PRO A O 1
ATOM 611 N N . PRO A 1 87 ? -19.619 -5.143 28.491 1.00 78.06 87 PRO A N 1
ATOM 612 C CA . PRO A 1 87 ? -18.381 -5.480 27.804 1.00 78.06 87 PRO A CA 1
ATOM 613 C C . PRO A 1 87 ? -18.370 -4.900 26.389 1.00 78.06 87 PRO A C 1
ATOM 615 O O . PRO A 1 87 ? -19.361 -4.922 25.659 1.00 78.06 87 PRO A O 1
ATOM 618 N N . VAL A 1 88 ? -17.214 -4.377 25.990 1.00 84.94 88 VAL A N 1
ATOM 619 C CA . VAL A 1 88 ? -16.992 -3.823 24.652 1.00 84.94 88 VAL A CA 1
ATOM 620 C C . VAL A 1 88 ? -16.433 -4.924 23.753 1.00 84.94 88 VAL A C 1
ATOM 622 O O . VAL A 1 88 ? -15.534 -5.656 24.156 1.00 84.94 88 VAL A O 1
ATOM 625 N N . THR A 1 89 ? -16.934 -5.040 22.522 1.00 83.50 89 THR A N 1
ATOM 626 C CA . THR A 1 89 ? -16.463 -6.071 21.587 1.00 83.50 89 THR A CA 1
ATOM 627 C C . THR A 1 89 ? -15.012 -5.843 21.181 1.00 83.50 89 THR A C 1
ATOM 629 O O . THR A 1 89 ? -14.660 -4.727 20.803 1.00 83.50 89 THR A O 1
ATOM 632 N N . ALA A 1 90 ? -14.201 -6.903 21.164 1.00 78.56 90 ALA A N 1
ATOM 633 C CA . ALA A 1 90 ? -12.804 -6.838 20.724 1.00 78.56 90 ALA A CA 1
ATOM 634 C C . ALA A 1 90 ? -12.659 -6.507 19.224 1.00 78.56 90 ALA A C 1
ATOM 636 O O . ALA A 1 90 ? -11.677 -5.901 18.805 1.00 78.56 90 ALA A O 1
ATOM 637 N N . TYR A 1 91 ? -13.660 -6.854 18.407 1.00 80.38 91 TYR A N 1
ATOM 638 C CA . TYR A 1 91 ? -13.624 -6.609 16.966 1.00 80.38 91 TYR A CA 1
ATOM 639 C C . TYR A 1 91 ? -14.112 -5.200 16.596 1.00 80.38 91 TYR A C 1
ATOM 641 O O . TYR A 1 91 ? -15.169 -4.770 17.079 1.00 80.38 91 TYR A O 1
ATOM 649 N N . PRO A 1 92 ? -13.400 -4.482 15.704 1.00 79.94 92 PRO A N 1
ATOM 650 C CA . PRO A 1 92 ? -13.834 -3.184 15.215 1.00 79.94 92 PRO A CA 1
ATOM 651 C C . PRO A 1 92 ? -15.082 -3.346 14.340 1.00 79.94 92 PRO A C 1
ATOM 653 O O . PRO A 1 92 ? -15.071 -4.028 13.315 1.00 79.94 92 PRO A O 1
ATOM 656 N N . ARG A 1 93 ? -16.175 -2.683 14.728 1.00 80.44 93 ARG A N 1
ATOM 657 C CA . ARG A 1 93 ? -17.398 -2.611 13.921 1.00 80.44 93 ARG A CA 1
ATOM 658 C C . ARG A 1 93 ? -17.335 -1.383 13.022 1.00 80.44 93 ARG A C 1
ATOM 660 O O . ARG A 1 93 ? -17.526 -0.256 13.471 1.00 80.44 93 ARG A O 1
ATOM 667 N N . PHE A 1 94 ? -17.053 -1.597 11.742 1.00 81.62 94 PHE A N 1
ATOM 668 C CA . PHE A 1 94 ? -17.184 -0.544 10.739 1.00 81.62 94 PHE A CA 1
ATOM 669 C C . PHE A 1 94 ? -18.658 -0.316 10.397 1.00 81.62 94 PHE A C 1
ATOM 671 O O . PHE A 1 94 ? -19.443 -1.263 10.336 1.00 81.62 94 PHE A O 1
ATOM 678 N N . THR A 1 95 ? -19.031 0.932 10.110 1.00 86.69 95 THR A N 1
ATOM 679 C CA . THR A 1 95 ? -20.354 1.231 9.552 1.00 86.69 95 THR A CA 1
ATOM 680 C C . THR A 1 95 ? -20.512 0.556 8.188 1.00 86.69 95 THR A C 1
ATOM 682 O O . THR A 1 95 ? -19.538 0.388 7.445 1.00 86.69 95 THR A O 1
ATOM 685 N N . ALA A 1 96 ? -21.741 0.175 7.830 1.00 85.31 96 ALA A N 1
ATOM 686 C CA . ALA A 1 96 ? -22.004 -0.546 6.584 1.00 85.31 96 ALA A CA 1
ATOM 687 C C . ALA A 1 96 ? -21.493 0.217 5.344 1.00 85.31 96 ALA A C 1
ATOM 689 O O . ALA A 1 96 ? -20.922 -0.388 4.437 1.00 85.31 96 ALA A O 1
ATOM 690 N N . GLY A 1 97 ? -21.620 1.550 5.334 1.00 87.31 97 GLY A N 1
ATOM 691 C CA . GLY A 1 97 ? -21.078 2.411 4.280 1.00 87.31 97 GLY A CA 1
ATOM 692 C C . GLY A 1 97 ? -19.553 2.339 4.172 1.00 87.31 97 GLY A C 1
ATOM 693 O O . GLY A 1 97 ? -19.027 2.062 3.095 1.00 87.31 97 GLY A O 1
ATOM 694 N N . ARG A 1 98 ? -18.835 2.491 5.294 1.00 87.56 98 ARG A N 1
ATOM 695 C CA . ARG A 1 98 ? -17.365 2.441 5.317 1.00 87.56 98 ARG A CA 1
ATOM 696 C C . ARG A 1 98 ? -16.832 1.060 4.943 1.00 87.56 98 ARG A C 1
ATOM 698 O O . ARG A 1 98 ? -15.863 0.969 4.201 1.00 87.56 98 ARG A O 1
ATOM 705 N N . ARG A 1 99 ? -17.490 -0.014 5.386 1.00 88.88 99 ARG A N 1
ATOM 706 C CA . ARG A 1 99 ? -17.135 -1.390 5.002 1.00 88.88 99 ARG A CA 1
ATOM 707 C C . ARG A 1 99 ? -17.274 -1.613 3.494 1.00 88.88 99 ARG A C 1
ATOM 709 O O . ARG A 1 99 ? -16.391 -2.213 2.889 1.00 88.88 99 ARG A O 1
ATOM 716 N N . ARG A 1 100 ? -18.357 -1.114 2.884 1.00 90.56 100 ARG A N 1
ATOM 717 C CA . ARG A 1 100 ? -18.552 -1.179 1.426 1.00 90.56 100 ARG A CA 1
ATOM 718 C C . ARG A 1 100 ? -17.481 -0.387 0.679 1.00 90.56 100 ARG A C 1
ATOM 720 O O . ARG A 1 100 ? -16.929 -0.908 -0.282 1.00 90.56 100 ARG A O 1
ATOM 727 N N . ALA A 1 101 ? -17.170 0.828 1.132 1.00 91.19 101 ALA A N 1
ATOM 728 C CA . ALA A 1 101 ? -16.129 1.658 0.529 1.00 91.19 101 ALA A CA 1
ATOM 729 C C . ALA A 1 101 ? -14.748 0.989 0.607 1.00 91.19 101 ALA A C 1
ATOM 731 O O . ALA A 1 101 ? -14.092 0.850 -0.418 1.00 91.19 101 ALA A O 1
ATOM 732 N N . LEU A 1 102 ? -14.354 0.490 1.786 1.00 92.12 102 LEU A N 1
ATOM 733 C CA . LEU A 1 102 ? -13.091 -0.232 1.973 1.00 92.12 102 LEU A CA 1
ATOM 734 C C . LEU A 1 102 ? -12.999 -1.441 1.041 1.00 92.12 102 LEU A C 1
ATOM 736 O O . LEU A 1 102 ? -12.009 -1.586 0.340 1.00 92.12 102 LEU A O 1
ATOM 740 N N . ARG A 1 103 ? -14.057 -2.258 0.958 1.00 93.12 103 ARG A N 1
ATOM 741 C CA . ARG A 1 103 ? -14.080 -3.412 0.050 1.00 93.12 103 ARG A CA 1
ATOM 742 C C . ARG A 1 103 ? -13.901 -2.997 -1.409 1.00 93.12 103 ARG A C 1
ATOM 744 O O . ARG A 1 103 ? -13.108 -3.620 -2.103 1.00 93.12 103 ARG A O 1
ATOM 751 N N . LYS A 1 104 ? -14.613 -1.959 -1.861 1.00 95.25 104 LYS A N 1
ATOM 752 C CA . LYS A 1 104 ? -14.478 -1.443 -3.231 1.00 95.25 104 LYS A CA 1
ATOM 753 C C . LYS A 1 104 ? -13.046 -0.989 -3.503 1.00 95.25 104 LYS A C 1
ATOM 755 O O . LYS A 1 104 ? -12.453 -1.494 -4.442 1.00 95.25 104 LYS A O 1
ATOM 760 N N . VAL A 1 105 ? -12.487 -0.129 -2.647 1.00 96.12 105 VAL A N 1
ATOM 761 C CA . VAL A 1 105 ? -11.119 0.399 -2.791 1.00 96.12 105 VAL A CA 1
ATOM 762 C C . VAL A 1 105 ? -10.081 -0.723 -2.796 1.00 96.12 105 VAL A C 1
ATOM 764 O O . VAL A 1 105 ? -9.195 -0.731 -3.644 1.00 96.12 105 VAL A O 1
ATOM 767 N N . THR A 1 106 ? -10.192 -1.693 -1.885 1.00 95.25 106 THR A N 1
ATOM 768 C CA . THR A 1 106 ? -9.272 -2.836 -1.835 1.00 95.25 106 THR A CA 1
ATOM 769 C C . THR A 1 106 ? -9.368 -3.681 -3.097 1.00 95.25 106 THR A C 1
ATOM 771 O O . THR A 1 106 ? -8.338 -4.026 -3.662 1.00 95.25 106 THR A O 1
ATOM 774 N N . MET A 1 107 ? -10.580 -3.997 -3.562 1.00 97.25 107 MET A N 1
ATOM 775 C CA . MET A 1 107 ? -10.754 -4.792 -4.778 1.00 97.25 107 MET A CA 1
ATOM 776 C C . MET A 1 107 ? -10.210 -4.058 -6.003 1.00 97.25 107 MET A C 1
ATOM 778 O O . MET A 1 107 ? -9.442 -4.644 -6.753 1.00 97.25 107 MET A O 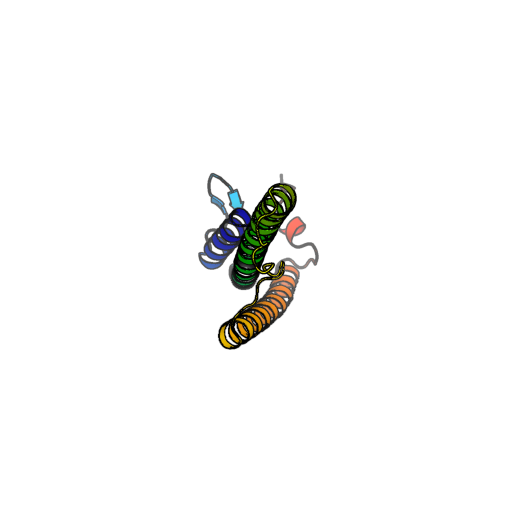1
ATOM 782 N N . THR A 1 108 ? -10.528 -2.772 -6.169 1.00 97.00 108 THR A N 1
ATOM 783 C CA . THR A 1 108 ? -10.020 -1.982 -7.298 1.00 97.00 108 THR A CA 1
ATOM 784 C C . THR A 1 108 ? -8.501 -1.862 -7.263 1.00 97.00 108 THR A C 1
ATOM 786 O O . THR A 1 108 ? -7.854 -2.087 -8.279 1.00 97.00 108 THR A O 1
ATOM 789 N N . ALA A 1 109 ? -7.913 -1.560 -6.100 1.00 95.62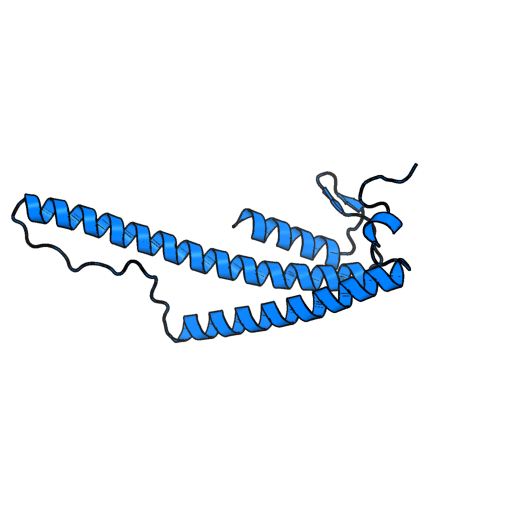 109 ALA A N 1
ATOM 790 C CA . ALA A 1 109 ? -6.464 -1.436 -5.967 1.00 95.62 109 ALA A CA 1
ATOM 791 C C . ALA A 1 109 ? -5.755 -2.780 -6.200 1.00 95.62 109 ALA A C 1
ATOM 793 O O . ALA A 1 109 ? -4.725 -2.811 -6.863 1.00 95.62 109 ALA A O 1
ATOM 794 N N . ALA A 1 110 ? -6.325 -3.894 -5.731 1.00 96.94 110 ALA A N 1
ATOM 795 C CA . ALA A 1 110 ? -5.788 -5.229 -5.987 1.00 96.94 110 ALA A CA 1
ATOM 796 C C . ALA A 1 110 ? -5.827 -5.595 -7.475 1.00 96.94 110 ALA A C 1
ATOM 798 O O . ALA A 1 110 ? -4.852 -6.135 -7.990 1.00 96.94 110 ALA A O 1
ATOM 799 N N . THR A 1 111 ? -6.914 -5.268 -8.179 1.00 97.81 111 THR A N 1
ATOM 800 C CA . THR A 1 111 ? -7.012 -5.500 -9.625 1.00 97.81 111 THR A CA 1
ATOM 801 C C . THR A 1 111 ? -5.999 -4.659 -10.397 1.00 97.81 111 THR A C 1
ATOM 803 O O . THR A 1 111 ? -5.288 -5.202 -11.237 1.00 97.81 111 THR A O 1
ATOM 806 N N . VAL A 1 112 ? -5.886 -3.361 -10.089 1.00 97.00 112 VAL A N 1
ATOM 807 C CA . VAL A 1 112 ? -4.898 -2.475 -10.730 1.00 97.00 112 VAL A CA 1
ATOM 808 C C . VAL A 1 112 ? -3.479 -2.972 -10.465 1.00 97.00 112 VAL A C 1
ATOM 810 O O . VAL A 1 112 ? -2.697 -3.088 -11.402 1.00 97.00 112 VAL A O 1
ATOM 813 N N . PHE A 1 113 ? -3.163 -3.334 -9.219 1.00 97.31 113 PHE A N 1
ATOM 814 C CA . PHE A 1 113 ? -1.867 -3.909 -8.867 1.00 97.31 113 PHE A CA 1
ATOM 815 C C . PHE A 1 113 ? -1.571 -5.166 -9.687 1.00 97.31 113 PHE A C 1
ATOM 817 O O . PHE A 1 113 ? -0.524 -5.233 -10.318 1.00 97.31 113 PHE A O 1
ATOM 824 N N . ALA A 1 114 ? -2.494 -6.131 -9.720 1.00 97.12 114 ALA A N 1
ATOM 825 C CA . ALA A 1 114 ? -2.289 -7.393 -10.423 1.00 97.12 114 ALA A CA 1
ATOM 826 C C . ALA A 1 114 ? -2.045 -7.184 -11.924 1.00 97.12 114 ALA A C 1
ATOM 828 O O . ALA A 1 114 ? -1.093 -7.736 -12.469 1.00 97.12 114 ALA A O 1
ATOM 829 N N . VAL A 1 115 ? -2.866 -6.356 -12.578 1.00 97.69 115 VAL A N 1
ATOM 830 C CA . VAL A 1 115 ? -2.722 -6.072 -14.011 1.00 97.69 115 VAL A CA 1
ATOM 831 C C . VAL A 1 115 ? -1.400 -5.359 -14.282 1.00 97.69 115 VAL A C 1
ATOM 833 O O . VAL A 1 115 ? -0.597 -5.871 -15.056 1.00 97.69 115 VAL A O 1
ATOM 836 N N . CYS A 1 116 ? -1.135 -4.233 -13.612 1.00 95.75 116 CYS A N 1
ATOM 837 C CA . CYS A 1 116 ? 0.070 -3.438 -13.852 1.00 95.75 116 CYS A CA 1
ATOM 838 C C . CYS A 1 116 ? 1.357 -4.193 -13.504 1.00 95.75 116 CYS A C 1
ATOM 840 O O . CYS A 1 116 ? 2.357 -4.045 -14.204 1.00 95.75 116 CYS A O 1
ATOM 842 N N . PHE A 1 117 ? 1.336 -5.014 -12.451 1.00 95.62 117 PHE A N 1
ATOM 843 C CA . PHE A 1 117 ? 2.484 -5.821 -12.054 1.00 95.62 117 PHE A CA 1
ATOM 844 C C . PHE A 1 117 ? 2.807 -6.881 -13.108 1.00 95.62 117 PHE A C 1
ATOM 846 O O . PHE A 1 117 ? 3.947 -6.961 -13.550 1.00 95.62 117 PHE A O 1
ATOM 853 N N . VAL A 1 118 ? 1.809 -7.643 -13.568 1.00 96.75 118 VAL A N 1
ATOM 854 C CA . VAL A 1 118 ? 2.014 -8.677 -14.595 1.00 96.75 118 VAL A CA 1
ATOM 855 C C . VAL A 1 118 ? 2.462 -8.053 -15.915 1.00 96.75 118 VAL A C 1
ATOM 857 O O . VAL A 1 118 ? 3.444 -8.504 -16.503 1.00 96.75 118 VAL A O 1
ATOM 860 N N . THR A 1 119 ? 1.794 -6.988 -16.371 1.00 95.50 119 THR A N 1
ATOM 861 C CA . THR A 1 119 ? 2.162 -6.326 -17.631 1.00 95.50 119 THR A CA 1
ATOM 862 C C . THR A 1 119 ? 3.529 -5.666 -17.549 1.00 95.50 119 THR A C 1
ATOM 864 O O . THR A 1 119 ? 4.301 -5.746 -18.497 1.00 95.50 119 THR A O 1
ATOM 867 N N . GLY A 1 120 ? 3.848 -5.020 -16.426 1.00 93.81 120 GLY A N 1
ATOM 868 C CA . GLY A 1 120 ? 5.139 -4.373 -16.250 1.00 93.81 120 GLY A CA 1
ATOM 869 C C . GLY A 1 120 ? 6.272 -5.388 -16.109 1.00 93.81 120 GLY A C 1
ATOM 870 O O . GLY A 1 120 ? 7.318 -5.191 -16.708 1.00 93.81 120 GLY A O 1
ATOM 871 N N . PHE A 1 121 ? 6.054 -6.506 -15.409 1.00 93.62 121 PHE A N 1
ATOM 872 C CA . PHE A 1 121 ? 7.031 -7.595 -15.332 1.00 93.62 121 PHE A CA 1
ATOM 873 C C . PHE A 1 121 ? 7.317 -8.179 -16.720 1.00 93.62 121 PHE A C 1
ATOM 875 O O . PHE A 1 121 ? 8.477 -8.340 -17.097 1.00 93.62 121 PHE A O 1
ATOM 882 N N . ALA A 1 122 ? 6.269 -8.434 -17.510 1.00 94.38 122 ALA A N 1
ATOM 883 C CA . ALA A 1 122 ? 6.415 -8.893 -18.887 1.00 94.38 122 ALA A CA 1
ATOM 884 C C . ALA A 1 122 ? 7.161 -7.864 -19.754 1.00 94.38 122 ALA A C 1
ATOM 886 O O . ALA A 1 122 ? 8.068 -8.237 -20.493 1.00 94.38 122 ALA A O 1
ATOM 887 N N . ALA A 1 123 ? 6.834 -6.574 -19.629 1.00 93.50 123 ALA A N 1
ATOM 888 C CA . ALA A 1 123 ? 7.528 -5.504 -20.341 1.00 93.50 123 ALA A CA 1
ATOM 889 C C . ALA A 1 123 ? 9.019 -5.435 -19.970 1.00 93.50 123 ALA A C 1
ATOM 891 O O . ALA A 1 123 ? 9.854 -5.322 -20.866 1.00 93.50 123 ALA A O 1
ATOM 892 N N . CYS A 1 124 ? 9.365 -5.576 -18.684 1.00 92.12 124 CYS A N 1
ATOM 893 C CA . CYS A 1 124 ? 10.755 -5.640 -18.232 1.00 92.12 124 CYS A CA 1
ATOM 894 C C . CYS A 1 124 ? 11.491 -6.832 -18.851 1.00 92.12 124 CYS A C 1
ATOM 896 O O . CYS A 1 124 ? 12.573 -6.660 -19.407 1.00 92.12 124 CYS A O 1
ATOM 898 N N . ALA A 1 125 ? 10.890 -8.024 -18.799 1.00 92.94 125 ALA A N 1
ATOM 899 C CA . ALA A 1 125 ? 11.491 -9.241 -19.335 1.00 92.94 125 ALA A CA 1
ATOM 900 C C . ALA A 1 125 ? 11.715 -9.159 -20.855 1.00 92.94 125 ALA A C 1
ATOM 902 O O . ALA A 1 125 ? 12.787 -9.507 -21.346 1.00 92.94 125 ALA A O 1
ATOM 903 N N . ILE A 1 126 ? 10.730 -8.642 -21.599 1.00 93.50 126 ILE A N 1
ATOM 904 C CA . ILE A 1 126 ? 10.837 -8.431 -23.051 1.00 93.50 126 ILE A CA 1
ATOM 905 C C . ILE A 1 126 ? 11.916 -7.390 -23.357 1.00 93.50 126 ILE A C 1
ATOM 907 O O . ILE A 1 126 ? 12.744 -7.607 -24.236 1.00 93.50 126 ILE A O 1
ATOM 911 N N . SER A 1 127 ? 11.938 -6.277 -22.620 1.00 91.56 127 SER A N 1
ATOM 912 C CA . SER A 1 127 ? 12.903 -5.202 -22.851 1.00 91.56 127 SER A CA 1
ATOM 913 C C . SER A 1 127 ? 14.339 -5.596 -22.512 1.00 91.56 127 SER A C 1
ATOM 915 O O . SER A 1 127 ? 15.259 -5.043 -23.107 1.00 91.56 127 SER A O 1
ATOM 917 N N . ALA A 1 128 ? 14.544 -6.494 -21.551 1.00 89.19 128 ALA A N 1
ATOM 918 C CA . ALA A 1 128 ? 15.864 -7.005 -21.204 1.00 89.19 128 ALA A CA 1
ATOM 919 C C . ALA A 1 128 ? 16.287 -8.207 -22.063 1.00 89.19 128 ALA A C 1
ATOM 921 O O . ALA A 1 128 ? 17.450 -8.592 -22.023 1.00 89.19 128 ALA A O 1
ATOM 922 N N . GLY A 1 129 ? 15.356 -8.833 -22.793 1.00 90.38 129 GLY A N 1
ATOM 923 C CA . GLY A 1 129 ? 15.587 -10.092 -23.509 1.00 90.38 129 GLY A CA 1
ATOM 924 C C . GLY A 1 129 ? 15.733 -11.319 -22.597 1.00 90.38 129 GLY A C 1
ATOM 925 O O . GLY A 1 129 ? 15.960 -12.423 -23.087 1.00 90.38 129 GLY A O 1
ATOM 926 N N . HIS A 1 130 ? 15.579 -11.147 -21.280 1.00 89.31 130 HIS A N 1
ATOM 927 C CA . HIS A 1 130 ? 15.752 -12.179 -20.261 1.00 89.31 130 HIS A CA 1
ATOM 928 C C . HIS A 1 130 ? 14.678 -12.046 -19.176 1.00 89.31 130 HIS A C 1
ATOM 930 O O . HIS A 1 130 ? 14.323 -10.940 -18.774 1.00 89.31 130 HIS A O 1
ATOM 936 N N . VAL A 1 131 ? 14.194 -13.178 -18.649 1.00 88.62 131 VAL A N 1
ATOM 937 C CA . VAL A 1 131 ? 13.244 -13.196 -17.515 1.00 88.62 131 VAL A CA 1
ATOM 938 C C . VAL A 1 131 ? 13.870 -12.572 -16.266 1.00 88.62 131 VAL A C 1
ATOM 940 O O . VAL A 1 131 ? 13.203 -11.859 -15.522 1.00 88.62 131 VAL A O 1
ATOM 943 N N . GLU A 1 132 ? 15.171 -12.781 -16.080 1.00 89.12 132 GLU A N 1
ATOM 944 C CA . GLU A 1 132 ? 15.961 -12.217 -14.988 1.00 89.12 132 GLU A CA 1
ATOM 945 C C . GLU A 1 132 ? 16.533 -10.839 -15.361 1.00 89.12 132 GLU A C 1
ATOM 947 O O . GLU A 1 132 ? 17.740 -10.592 -15.313 1.00 89.12 132 GLU A O 1
ATOM 952 N N . PHE A 1 133 ? 15.654 -9.920 -15.766 1.00 88.38 133 PHE A N 1
ATOM 953 C CA . PHE A 1 133 ? 16.029 -8.586 -16.253 1.00 88.38 133 PHE A CA 1
ATOM 954 C C . PHE A 1 133 ? 16.882 -7.784 -15.256 1.00 88.38 133 PHE A C 1
ATOM 956 O O . PHE A 1 133 ? 17.710 -6.976 -15.661 1.00 88.38 133 PHE A O 1
ATOM 963 N N . TRP A 1 134 ? 16.725 -8.025 -13.952 1.00 88.06 134 TRP A N 1
ATOM 964 C CA . TRP A 1 134 ? 17.505 -7.372 -12.895 1.00 88.06 134 TRP A CA 1
ATOM 965 C C . TRP A 1 134 ? 18.994 -7.741 -12.936 1.00 88.06 134 TRP A C 1
ATOM 967 O O . TRP A 1 134 ? 19.834 -6.918 -12.569 1.00 88.06 134 TRP A O 1
ATOM 977 N N . HIS A 1 135 ? 19.337 -8.949 -13.400 1.00 86.75 135 HIS A N 1
ATOM 978 C CA . HIS A 1 135 ? 20.726 -9.336 -13.649 1.00 86.75 135 HIS A CA 1
ATOM 979 C C . HIS A 1 135 ? 21.239 -8.699 -14.942 1.00 86.75 135 HIS A C 1
ATOM 981 O O . HIS A 1 135 ? 22.325 -8.125 -14.934 1.00 86.75 135 HIS A O 1
ATOM 987 N N . ALA A 1 136 ? 20.435 -8.712 -16.012 1.00 86.69 136 ALA A N 1
ATOM 988 C CA . ALA A 1 136 ? 20.788 -8.094 -17.294 1.00 86.69 136 ALA A CA 1
ATOM 989 C C . ALA A 1 136 ? 21.022 -6.574 -17.187 1.00 86.69 136 ALA A C 1
ATOM 991 O O . ALA A 1 136 ? 21.867 -6.022 -17.883 1.00 86.69 136 ALA A O 1
ATOM 992 N N . TRP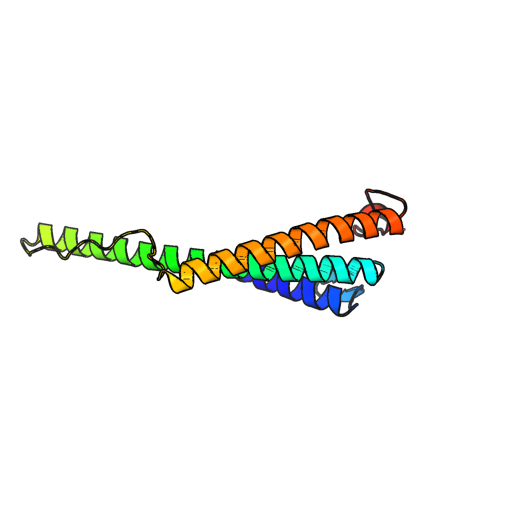 A 1 137 ? 20.299 -5.898 -16.293 1.00 85.75 137 TRP A N 1
ATOM 993 C CA . TRP A 1 137 ? 20.450 -4.466 -16.016 1.00 85.75 137 TRP A CA 1
ATOM 994 C C . TRP A 1 137 ? 21.426 -4.152 -14.874 1.00 85.75 137 TRP A C 1
ATOM 996 O O . TRP A 1 137 ? 21.564 -2.991 -14.497 1.00 85.75 137 TRP A O 1
ATOM 1006 N N . GLY A 1 138 ? 22.091 -5.158 -14.296 1.00 82.38 138 GLY A N 1
ATOM 1007 C CA . GLY A 1 138 ? 23.135 -4.946 -13.292 1.00 82.38 138 GLY A CA 1
ATOM 1008 C C . GLY A 1 138 ? 22.654 -4.302 -11.987 1.00 82.38 138 GLY A C 1
ATOM 1009 O O . GLY A 1 138 ? 23.440 -3.638 -11.316 1.00 82.38 138 GLY A O 1
ATOM 1010 N N . TRP A 1 139 ? 21.392 -4.505 -11.589 1.00 83.50 139 TRP A N 1
ATOM 1011 C CA . TRP A 1 139 ? 20.773 -3.838 -10.427 1.00 83.50 139 TRP A CA 1
ATOM 1012 C C . TRP A 1 139 ? 21.517 -4.050 -9.102 1.00 83.50 139 TRP A C 1
ATOM 1014 O O . TRP A 1 139 ? 21.389 -3.247 -8.183 1.00 83.50 139 TRP A O 1
ATOM 1024 N N . PHE A 1 140 ? 22.283 -5.134 -9.004 1.00 80.56 140 PHE A N 1
ATOM 1025 C CA . PHE A 1 140 ? 23.015 -5.538 -7.805 1.00 80.56 140 PHE A CA 1
ATOM 1026 C C . PHE A 1 140 ? 24.530 -5.297 -7.898 1.00 80.56 140 PHE A C 1
ATOM 1028 O O . PHE A 1 140 ? 25.280 -5.844 -7.095 1.00 80.56 140 PHE A O 1
ATOM 1035 N N . GLY A 1 141 ? 24.998 -4.508 -8.871 1.00 72.25 141 GLY A N 1
ATOM 1036 C CA . GLY A 1 141 ? 26.425 -4.197 -9.010 1.00 72.25 141 GLY A CA 1
ATOM 1037 C C . GLY A 1 141 ? 27.263 -5.336 -9.599 1.00 72.25 141 GLY A C 1
ATOM 1038 O O . GLY A 1 141 ? 28.464 -5.394 -9.371 1.00 72.25 141 GLY A O 1
ATOM 1039 N N . TYR A 1 142 ? 26.654 -6.239 -10.375 1.00 64.81 142 TYR A N 1
ATOM 1040 C CA . TYR A 1 142 ? 27.370 -7.311 -11.086 1.00 64.81 142 TYR A CA 1
ATOM 1041 C C . TYR A 1 142 ? 28.125 -6.836 -12.348 1.00 64.81 142 TYR A C 1
ATOM 1043 O O . TYR A 1 142 ? 28.546 -7.666 -13.149 1.00 64.81 142 TYR A O 1
ATOM 1051 N N . GLY A 1 143 ? 28.298 -5.525 -12.544 1.00 52.84 143 GLY A N 1
ATOM 1052 C CA . GLY A 1 143 ? 29.032 -4.946 -13.671 1.00 52.84 143 GLY A CA 1
ATOM 1053 C C . GLY A 1 143 ? 30.347 -4.316 -13.218 1.00 52.84 143 GLY A C 1
ATOM 1054 O O . GLY A 1 143 ? 30.324 -3.355 -12.450 1.00 52.84 143 GLY A O 1
ATOM 1055 N N . GLY A 1 144 ? 31.462 -4.875 -13.695 1.00 40.25 144 GLY A N 1
ATOM 1056 C CA . GLY A 1 144 ? 32.730 -4.162 -13.870 1.00 40.25 144 GLY A CA 1
ATOM 1057 C C . GLY A 1 144 ? 32.817 -3.544 -15.259 1.00 40.25 144 GLY A C 1
ATOM 1058 O O . GLY A 1 144 ? 32.026 -3.967 -16.135 1.00 40.25 144 GLY A O 1
#

Radius of gyration: 23.04 Å; chains: 1; bounding box: 55×24×68 Å

Sequence (144 aa):
MGALVLALGALSVVLMGNLTGEIGWAAVPGMPYPCALLMGVAAAALTVLAAVGAVCYFQFIRQLMRSYGRFHANTLASAAGKAPLPPVTAYPRFTAGRRRALRKVTMTAATVFAVCFVTGFAACAISAGHVEFWHAWGWFGYGG